Protein AF-0000000077052458 (afdb_homodimer)

Secondary structure (DSSP, 8-state):
-HHHHHHHHHHHHHHHHHHHHHHHGGGTT-EEEHHHHHHHHHHHHHHHHHTTSEEEHHHHHHHHHHHHHHHHHHHHHHHHHHH-----/-HHHHHHHHHHHHHHHHHHHHHHHGGGTT-EEEHHHHHHHHHHHHHHHHHTTSEEEHHHHHHHHHHHHHHHHHHHHHHHHHHH-----

Radius of gyration: 18.78 Å; Cα contacts (8 Å, |Δi|>4): 150; chains: 2; bounding box: 38×62×45 Å

pLDDT: mean 90.12, std 12.2, range [40.56, 98.44]

Sequence (176 aa):
MQQEESLKEQRRDYRNLTRVERTGQVLSDITLTTDQLVSISQKIINTCKENGDVIELSRVFQIIISKMKLILEYKQDEFIASHGTRYKMQQEESLKEQRRDYRNLTRVERTGQVLSDITLTTDQLVSISQKIINTCKENGDVIELSRVFQIIISKMKLILEYKQDEFIASHGTRYK

Organism: Blastocystis hominis (NCBI:txid12968)

Solvent-accessible surface area (backbone atoms only — not comparable to full-atom values): 9450 Å² total; per-residue (Å²): 110,73,64,60,53,52,51,53,52,50,50,50,50,51,51,47,48,52,53,38,48,62,54,33,51,74,35,56,85,43,69,42,39,51,68,55,48,53,55,51,45,49,53,50,48,51,53,15,54,73,52,78,38,40,35,37,47,24,56,52,51,44,53,54,46,52,52,51,48,52,53,52,50,50,51,49,50,52,49,26,69,73,66,67,54,67,85,125,110,75,64,60,54,53,51,54,51,51,52,49,48,50,52,47,47,51,53,37,48,62,54,32,53,75,36,55,85,44,71,43,40,51,68,55,48,52,54,51,46,52,53,50,49,51,53,16,52,75,53,78,38,40,35,38,48,24,56,51,50,43,54,54,45,52,52,50,48,50,53,52,51,50,51,49,49,51,50,24,69,72,67,69,55,66,86,124

Structure (mmCIF, N/CA/C/O backbone):
data_AF-0000000077052458-model_v1
#
loop_
_entity.id
_entity.type
_entity.pdbx_description
1 polymer 'Uncharacterized protein'
#
loop_
_atom_site.group_PDB
_atom_site.id
_atom_site.type_symbol
_atom_site.label_atom_id
_atom_site.label_alt_id
_atom_site.label_comp_id
_atom_site.label_asym_id
_atom_site.label_entity_id
_atom_site.label_seq_id
_atom_site.pdbx_PDB_ins_code
_atom_site.Cartn_x
_atom_site.Cartn_y
_atom_site.Cartn_z
_atom_site.occupancy
_atom_site.B_iso_or_equiv
_atom_site.auth_seq_id
_atom_site.auth_comp_id
_atom_site.auth_asym_id
_atom_site.auth_atom_id
_atom_site.pdbx_PDB_model_num
ATOM 1 N N . MET A 1 1 ? 7.176 30.438 10.922 1 63.19 1 MET A N 1
ATOM 2 C CA . MET A 1 1 ? 8.234 29.547 10.453 1 63.19 1 MET A CA 1
ATOM 3 C C . MET A 1 1 ? 7.84 28.094 10.617 1 63.19 1 MET A C 1
ATOM 5 O O . MET A 1 1 ? 7.863 27.312 9.656 1 63.19 1 MET A O 1
ATOM 9 N N . GLN A 1 2 ? 7.359 27.656 11.828 1 65.19 2 GLN A N 1
ATOM 10 C CA . GLN A 1 2 ? 6.926 26.281 12.102 1 65.19 2 GLN A CA 1
ATOM 11 C C . GLN A 1 2 ? 5.723 25.906 11.25 1 65.19 2 GLN A C 1
ATOM 13 O O . GLN A 1 2 ? 5.664 24.797 10.703 1 65.19 2 GLN A O 1
ATOM 18 N N . GLN A 1 3 ? 4.938 26.859 10.945 1 67.44 3 GLN A N 1
ATOM 19 C CA . GLN A 1 3 ? 3.727 26.578 10.18 1 67.44 3 GLN A CA 1
ATOM 20 C C . GLN A 1 3 ? 4.055 26.312 8.711 1 67.44 3 GLN A C 1
ATOM 22 O O . GLN A 1 3 ? 3.518 25.391 8.109 1 67.44 3 GLN A O 1
ATOM 27 N N . GLU A 1 4 ? 4.957 27.156 8.086 1 67.88 4 GLU A N 1
ATOM 28 C CA . GLU A 1 4 ? 5.379 26.969 6.699 1 67.88 4 GLU A CA 1
ATOM 29 C C . GLU A 1 4 ? 6.059 25.609 6.512 1 67.88 4 GLU A C 1
ATOM 31 O O . GLU A 1 4 ? 5.855 24.938 5.496 1 67.88 4 GLU A O 1
ATOM 36 N N . GLU A 1 5 ? 6.855 25.203 7.496 1 74.88 5 GLU A N 1
ATOM 37 C CA . GLU A 1 5 ? 7.535 23.906 7.426 1 74.88 5 GLU A CA 1
ATOM 38 C C . GLU A 1 5 ? 6.535 22.75 7.434 1 74.88 5 GLU A C 1
ATOM 40 O O . GLU A 1 5 ? 6.734 21.75 6.746 1 74.88 5 GLU A O 1
ATOM 45 N N . SER A 1 6 ? 5.484 22.922 8.133 1 77.75 6 SER A N 1
ATOM 46 C CA . SER A 1 6 ? 4.445 21.891 8.18 1 77.75 6 SER A CA 1
ATOM 47 C C . SER A 1 6 ? 3.756 21.75 6.828 1 77.75 6 SER A C 1
ATOM 49 O O . SER A 1 6 ? 3.5 20.625 6.379 1 77.75 6 SER A O 1
ATOM 51 N N . LEU A 1 7 ? 3.594 22.844 6.184 1 80.19 7 LEU A N 1
ATOM 52 C CA . LEU A 1 7 ? 2.934 22.812 4.883 1 80.19 7 LEU A CA 1
ATOM 53 C C . LEU A 1 7 ? 3.854 22.203 3.824 1 80.19 7 LEU A C 1
ATOM 55 O O . LEU A 1 7 ? 3.404 21.438 2.967 1 80.19 7 LEU A O 1
ATOM 59 N N . LYS A 1 8 ? 5.109 22.625 3.871 1 83.75 8 LYS A N 1
ATOM 60 C CA . LYS A 1 8 ? 6.09 22.078 2.943 1 83.75 8 LYS A CA 1
ATOM 61 C C . LYS A 1 8 ? 6.207 20.562 3.102 1 83.75 8 LYS A C 1
ATOM 63 O O . LYS A 1 8 ? 6.348 19.844 2.113 1 83.75 8 LYS A O 1
ATOM 68 N N . GLU A 1 9 ? 6.172 20.062 4.297 1 87.38 9 GLU A N 1
ATOM 69 C CA . GLU A 1 9 ? 6.234 18.625 4.57 1 87.38 9 GLU A CA 1
ATOM 70 C C . GLU A 1 9 ? 5.008 17.906 4.016 1 87.38 9 GLU A C 1
ATOM 72 O O . GLU A 1 9 ? 5.125 16.812 3.469 1 87.38 9 GLU A O 1
ATOM 77 N N . GLN A 1 10 ? 3.896 18.5 4.082 1 86.06 10 GLN A N 1
ATOM 78 C CA . GLN A 1 10 ? 2.672 17.906 3.574 1 86.06 10 GLN A CA 1
ATOM 79 C C . GLN A 1 10 ? 2.695 17.812 2.051 1 86.06 10 GLN A C 1
ATOM 81 O O . GLN A 1 10 ? 2.26 16.812 1.477 1 86.06 10 GLN A O 1
ATOM 86 N N . ARG A 1 11 ? 3.256 18.859 1.486 1 85.81 11 ARG A N 1
ATOM 87 C CA . ARG A 1 11 ? 3.363 18.859 0.031 1 85.81 11 ARG A CA 1
ATOM 88 C C . ARG A 1 11 ? 4.363 17.812 -0.449 1 85.81 11 ARG A C 1
ATOM 90 O O . ARG A 1 11 ? 4.145 17.172 -1.473 1 85.81 11 ARG A O 1
ATOM 97 N N . ARG A 1 12 ? 5.418 17.719 0.277 1 92.62 12 ARG A N 1
ATOM 98 C CA . ARG A 1 12 ? 6.398 16.688 -0.039 1 92.62 12 ARG A CA 1
ATOM 99 C C . ARG A 1 12 ? 5.785 15.297 0.072 1 92.62 12 ARG A C 1
ATOM 101 O O . ARG A 1 12 ? 5.992 14.453 -0.8 1 92.62 12 ARG A O 1
ATOM 108 N N . ASP A 1 13 ? 5.039 15.133 1.09 1 93.69 13 ASP A N 1
ATOM 109 C CA . ASP A 1 13 ? 4.402 13.836 1.302 1 93.69 13 ASP A CA 1
ATOM 110 C C . ASP A 1 13 ? 3.416 13.516 0.18 1 93.69 13 ASP A C 1
ATOM 112 O O . ASP A 1 13 ? 3.357 12.383 -0.3 1 93.69 13 ASP A O 1
ATOM 116 N N . TYR A 1 14 ? 2.709 14.492 -0.186 1 93.25 14 TYR A N 1
ATOM 117 C CA . TYR A 1 14 ? 1.748 14.305 -1.268 1 93.25 14 TYR A CA 1
ATOM 118 C C . TYR A 1 14 ? 2.455 13.922 -2.562 1 93.25 14 TYR A C 1
ATOM 120 O O . TYR A 1 14 ? 2.002 13.031 -3.287 1 93.25 14 TYR A O 1
ATOM 128 N N . ARG A 1 15 ? 3.57 14.578 -2.896 1 94.5 15 ARG A N 1
ATOM 129 C CA . ARG A 1 15 ? 4.348 14.273 -4.094 1 94.5 15 ARG A CA 1
ATOM 130 C C . ARG A 1 15 ? 4.91 12.852 -4.023 1 94.5 15 ARG A C 1
ATOM 132 O O . ARG A 1 15 ? 4.93 12.141 -5.031 1 94.5 15 ARG A O 1
ATOM 139 N N . ASN A 1 16 ? 5.414 12.539 -2.912 1 96.5 16 ASN A N 1
ATOM 140 C CA . ASN A 1 16 ? 5.957 11.195 -2.736 1 96.5 16 ASN A CA 1
ATOM 141 C C . ASN A 1 16 ? 4.883 10.133 -2.916 1 96.5 16 ASN A C 1
ATOM 143 O O . ASN A 1 16 ? 5.137 9.078 -3.506 1 96.5 16 ASN A O 1
ATOM 147 N N . LEU A 1 17 ? 3.703 10.383 -2.379 1 97.44 17 LEU A N 1
ATOM 148 C CA . LEU A 1 17 ? 2.594 9.453 -2.584 1 97.44 17 LEU A CA 1
ATOM 149 C C . LEU A 1 17 ? 2.305 9.273 -4.07 1 97.44 17 LEU A C 1
ATOM 151 O O . LEU A 1 17 ? 2.135 8.148 -4.543 1 97.44 17 LEU A O 1
ATOM 155 N N . THR A 1 18 ? 2.35 10.344 -4.852 1 96.06 18 THR A N 1
ATOM 156 C CA . THR A 1 18 ? 2.074 10.297 -6.281 1 96.06 18 THR A CA 1
ATOM 157 C C . THR A 1 18 ? 3.156 9.516 -7.02 1 96.06 18 THR A C 1
ATOM 159 O O . THR A 1 18 ? 2.861 8.766 -7.953 1 96.06 18 THR A O 1
ATOM 162 N N . ARG A 1 19 ? 4.383 9.727 -6.629 1 96.69 19 ARG A N 1
ATOM 163 C CA . ARG A 1 19 ? 5.508 8.992 -7.211 1 96.69 19 ARG A CA 1
ATOM 164 C C . ARG A 1 19 ? 5.344 7.492 -7.02 1 96.69 19 ARG A C 1
ATOM 166 O O . ARG A 1 19 ? 5.523 6.719 -7.965 1 96.69 19 ARG A O 1
ATOM 173 N N . VAL A 1 20 ? 4.973 7.07 -5.867 1 96.88 20 VAL A N 1
ATOM 174 C CA . VAL A 1 20 ? 4.828 5.652 -5.562 1 96.88 20 VAL A CA 1
ATOM 175 C C . VAL A 1 20 ? 3.604 5.09 -6.285 1 96.88 20 VAL A C 1
ATOM 177 O O . VAL A 1 20 ? 3.621 3.953 -6.758 1 96.88 20 VAL A O 1
ATOM 180 N N . GLU A 1 21 ? 2.547 5.852 -6.355 1 97 21 GLU A N 1
ATOM 181 C CA . GLU A 1 21 ? 1.358 5.438 -7.094 1 97 21 GLU A CA 1
ATOM 182 C C . GLU A 1 21 ? 1.695 5.133 -8.555 1 97 21 GLU A C 1
ATOM 184 O O . GLU A 1 21 ? 1.288 4.098 -9.086 1 97 21 GLU A O 1
ATOM 189 N N . ARG A 1 22 ? 2.443 6.07 -9.195 1 96.62 22 ARG A N 1
ATOM 190 C CA . ARG A 1 22 ? 2.824 5.898 -10.594 1 96.62 22 ARG A CA 1
ATOM 191 C C . ARG A 1 22 ? 3.727 4.684 -10.773 1 96.62 22 ARG A C 1
ATOM 193 O O . ARG A 1 22 ? 3.545 3.898 -11.703 1 96.62 22 ARG A O 1
ATOM 200 N N . THR A 1 23 ? 4.664 4.52 -9.867 1 97.12 23 THR A N 1
ATOM 201 C CA . THR A 1 23 ? 5.562 3.373 -9.945 1 97.12 23 THR A CA 1
ATOM 202 C C . THR A 1 23 ? 4.805 2.07 -9.711 1 97.12 23 THR A C 1
ATOM 204 O O . THR A 1 23 ? 5.121 1.042 -10.312 1 97.12 23 THR A O 1
ATOM 207 N N . GLY A 1 24 ? 3.797 2.086 -8.812 1 97.19 24 GLY A N 1
ATOM 208 C CA . GLY A 1 24 ? 3.027 0.899 -8.469 1 97.19 24 GLY A CA 1
ATOM 209 C C . GLY A 1 24 ? 2.229 0.351 -9.641 1 97.19 24 GLY A C 1
ATOM 210 O O . GLY A 1 24 ? 1.777 -0.796 -9.602 1 97.19 24 GLY A O 1
ATOM 211 N N . GLN A 1 25 ? 2.094 1.179 -10.781 1 97 25 GLN A N 1
ATOM 212 C CA . GLN A 1 25 ? 1.324 0.753 -11.945 1 97 25 GLN A CA 1
ATOM 213 C C . GLN A 1 25 ? 1.981 -0.44 -12.633 1 97 25 GLN A C 1
ATOM 215 O O . GLN A 1 25 ? 1.305 -1.236 -13.289 1 97 25 GLN A O 1
ATOM 220 N N . VAL A 1 26 ? 3.244 -0.642 -12.406 1 96.5 26 VAL A N 1
ATOM 221 C CA . VAL A 1 26 ? 3.979 -1.74 -13.023 1 96.5 26 VAL A CA 1
ATOM 222 C C . VAL A 1 26 ? 3.525 -3.068 -12.43 1 96.5 26 VAL A C 1
ATOM 224 O O . VAL A 1 26 ? 3.834 -4.137 -12.961 1 96.5 26 VAL A O 1
ATOM 227 N N . LEU A 1 27 ? 2.744 -3.033 -11.336 1 97.06 27 LEU A N 1
ATOM 228 C CA . LEU A 1 27 ? 2.297 -4.242 -10.648 1 97.06 27 LEU A CA 1
ATOM 229 C C . LEU A 1 27 ? 0.884 -4.621 -11.078 1 97.06 27 LEU A C 1
ATOM 231 O O . LEU A 1 27 ? 0.184 -5.34 -10.367 1 97.06 27 LEU A O 1
ATOM 235 N N . SER A 1 28 ? 0.439 -4.121 -12.211 1 94.88 28 SER A N 1
ATOM 236 C CA . SER A 1 28 ? -0.929 -4.324 -12.68 1 94.88 28 SER A CA 1
ATOM 237 C C . SER A 1 28 ? -1.167 -5.777 -13.078 1 94.88 28 SER A C 1
ATOM 239 O O . SER A 1 28 ? -2.312 -6.227 -13.141 1 94.88 28 SER A O 1
ATOM 241 N N . ASP A 1 29 ? -0.176 -6.637 -13.266 1 92.69 29 ASP A N 1
ATOM 242 C CA . AS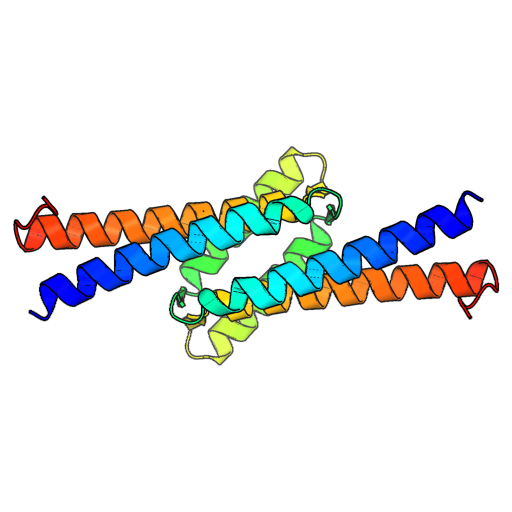P A 1 29 ? -0.332 -8.023 -13.688 1 92.69 29 ASP A CA 1
ATOM 243 C C . ASP A 1 29 ? -0.332 -8.969 -12.484 1 92.69 29 ASP A C 1
ATOM 245 O O . ASP A 1 29 ? -0.584 -10.164 -12.625 1 92.69 29 ASP A O 1
ATOM 249 N N . ILE A 1 30 ? 0.029 -8.484 -11.344 1 95.81 30 ILE A N 1
ATOM 250 C CA . ILE A 1 30 ? 0.052 -9.297 -10.133 1 95.81 30 ILE A CA 1
ATOM 251 C C . ILE A 1 30 ? -1.287 -9.188 -9.414 1 95.81 30 ILE A C 1
ATOM 253 O O . ILE A 1 30 ? -1.757 -8.078 -9.133 1 95.81 30 ILE A O 1
ATOM 257 N N . THR A 1 31 ? -1.877 -10.344 -9.086 1 96.56 31 THR A N 1
ATOM 258 C CA . THR A 1 31 ? -3.201 -10.32 -8.477 1 96.56 31 THR A CA 1
ATOM 259 C C . THR A 1 31 ? -3.174 -10.961 -7.094 1 96.56 31 THR A C 1
ATOM 261 O O . THR A 1 31 ? -2.264 -11.734 -6.781 1 96.56 31 THR A O 1
ATOM 264 N N . LEU A 1 32 ? -4.129 -10.57 -6.316 1 96.88 32 LEU A N 1
ATOM 265 C CA . LEU A 1 32 ? -4.359 -11.094 -4.977 1 96.88 32 LEU A CA 1
ATOM 266 C C . LEU A 1 32 ? -5.797 -11.578 -4.82 1 96.88 32 LEU A C 1
ATOM 268 O O . LEU A 1 32 ? -6.719 -10.992 -5.398 1 96.88 32 LEU A O 1
ATOM 272 N N . THR A 1 33 ? -5.934 -12.625 -4.035 1 97.31 33 THR A N 1
ATOM 273 C CA . THR A 1 33 ? -7.262 -13.125 -3.686 1 97.31 33 THR A CA 1
ATOM 274 C C . THR A 1 33 ? -7.723 -12.531 -2.355 1 97.31 33 THR A C 1
ATOM 276 O O . THR A 1 33 ? -6.922 -11.977 -1.602 1 97.31 33 THR A O 1
ATOM 279 N N . THR A 1 34 ? -9 -12.711 -2.053 1 97.44 34 THR A N 1
ATOM 280 C CA . THR A 1 34 ? -9.578 -12.227 -0.806 1 97.44 34 THR A CA 1
ATOM 281 C C . THR A 1 34 ? -8.867 -12.844 0.396 1 97.44 34 THR A C 1
ATOM 283 O O . THR A 1 34 ? -8.586 -12.156 1.378 1 97.44 34 THR A O 1
ATOM 286 N N . ASP A 1 35 ? -8.578 -14.109 0.309 1 96.12 35 ASP A N 1
ATOM 287 C CA . ASP A 1 35 ? -7.926 -14.789 1.418 1 96.12 35 ASP A CA 1
ATOM 288 C C . ASP A 1 35 ? -6.531 -14.219 1.667 1 96.12 35 ASP A C 1
ATOM 290 O O . ASP A 1 35 ? -6.117 -14.055 2.816 1 96.12 35 ASP A O 1
ATOM 294 N N . GLN A 1 36 ? -5.84 -13.984 0.582 1 96.44 36 GLN A N 1
ATOM 295 C CA . GLN A 1 36 ? -4.508 -13.406 0.708 1 96.44 36 GLN A CA 1
ATOM 296 C C . GLN A 1 36 ? -4.574 -12.008 1.324 1 96.44 36 GLN A C 1
ATOM 298 O O . GLN A 1 36 ? -3.764 -11.664 2.186 1 96.44 36 GLN A O 1
ATOM 303 N N . LEU A 1 37 ? -5.547 -11.25 0.927 1 97.94 37 LEU A N 1
ATOM 304 C CA . LEU A 1 37 ? -5.738 -9.906 1.449 1 97.94 37 LEU A CA 1
ATOM 305 C C . LEU A 1 37 ? -6.047 -9.938 2.943 1 97.94 37 LEU A C 1
ATOM 307 O O . LEU A 1 37 ? -5.527 -9.117 3.705 1 97.94 37 LEU A O 1
ATOM 311 N N . VAL A 1 38 ? -6.875 -10.828 3.365 1 97.75 38 VAL A N 1
ATOM 312 C CA . VAL A 1 38 ? -7.23 -10.953 4.773 1 97.75 38 VAL A CA 1
ATOM 313 C C . VAL A 1 38 ? -5.984 -11.289 5.594 1 97.75 38 VAL A C 1
ATOM 315 O O . VAL A 1 38 ? -5.742 -10.688 6.641 1 97.75 38 VAL A O 1
ATOM 318 N N . SER A 1 39 ? -5.223 -12.188 5.098 1 97.38 39 SER A N 1
ATOM 319 C CA . SER A 1 39 ? -3.996 -12.586 5.785 1 97.38 39 SER A CA 1
ATOM 320 C C . SER A 1 39 ? -3.014 -11.422 5.883 1 97.38 39 SER A C 1
ATOM 322 O O . SER A 1 39 ? -2.436 -11.18 6.945 1 97.38 39 SER A O 1
ATOM 324 N N . ILE A 1 40 ? -2.811 -10.727 4.809 1 98.12 40 ILE A N 1
ATOM 325 C CA . ILE A 1 40 ? -1.887 -9.594 4.773 1 98.12 40 ILE A CA 1
ATOM 326 C C . ILE A 1 40 ? -2.377 -8.5 5.715 1 98.12 40 ILE A C 1
ATOM 328 O O . ILE A 1 40 ? -1.598 -7.938 6.488 1 98.12 40 ILE A O 1
ATOM 332 N N . SER A 1 41 ? -3.672 -8.203 5.629 1 98.12 41 SER A N 1
ATOM 333 C CA . SER A 1 41 ? -4.254 -7.168 6.473 1 98.12 41 SER A CA 1
ATOM 334 C C . SER A 1 41 ? -4.066 -7.484 7.949 1 98.12 41 SER A C 1
ATOM 336 O O . SER A 1 41 ? -3.752 -6.602 8.75 1 98.12 41 SER A O 1
ATOM 338 N N . GLN A 1 42 ? -4.246 -8.734 8.297 1 97.81 42 GLN A N 1
ATOM 339 C CA . GLN A 1 42 ? -4.074 -9.148 9.688 1 97.81 42 GLN A CA 1
ATOM 340 C C . GLN A 1 42 ? -2.633 -8.961 10.141 1 97.81 42 GLN A C 1
ATOM 342 O O . GLN A 1 42 ? -2.387 -8.508 11.266 1 97.81 42 GLN A O 1
ATOM 347 N N . LYS A 1 43 ? -1.714 -9.305 9.328 1 98 43 LYS A N 1
ATOM 348 C CA . LYS A 1 43 ? -0.305 -9.133 9.664 1 98 43 LYS A CA 1
ATOM 349 C C . LYS A 1 43 ? 0.034 -7.66 9.875 1 98 43 LYS A C 1
ATOM 351 O O . LYS A 1 43 ? 0.76 -7.312 10.805 1 98 43 LYS A O 1
ATOM 356 N N . ILE A 1 44 ? -0.5 -6.828 9.008 1 98.44 44 ILE A N 1
ATOM 357 C CA . ILE A 1 44 ? -0.235 -5.395 9.086 1 98.44 44 ILE A CA 1
ATOM 358 C C . ILE A 1 44 ? -0.829 -4.84 10.383 1 98.44 44 ILE 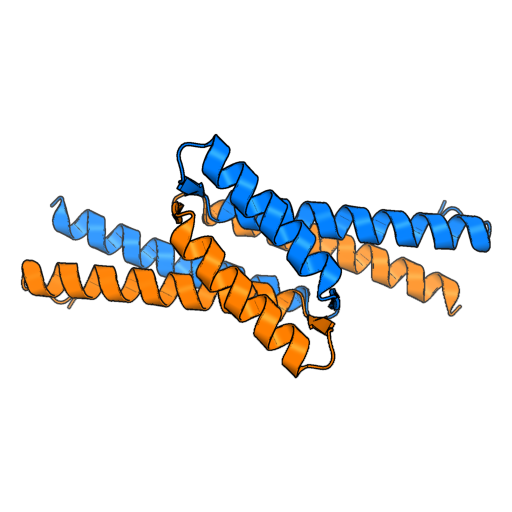A C 1
ATOM 360 O O . ILE A 1 44 ? -0.159 -4.105 11.117 1 98.44 44 ILE A O 1
ATOM 364 N N . ILE A 1 45 ? -2.088 -5.199 10.672 1 98.12 45 ILE A N 1
ATOM 365 C CA . ILE A 1 45 ? -2.789 -4.695 11.844 1 98.12 45 ILE A CA 1
ATOM 366 C C . ILE A 1 45 ? -2.082 -5.18 13.109 1 98.12 45 ILE A C 1
ATOM 368 O O . ILE A 1 45 ? -1.879 -4.41 14.047 1 98.12 45 ILE A O 1
ATOM 372 N N . ASN A 1 46 ? -1.639 -6.43 13.117 1 98.06 46 ASN A N 1
ATOM 373 C CA . ASN A 1 46 ? -0.904 -6.953 14.266 1 98.06 46 ASN A CA 1
ATOM 374 C C . ASN A 1 46 ? 0.415 -6.215 14.477 1 98.06 46 ASN A C 1
ATOM 376 O O . ASN A 1 46 ? 0.777 -5.891 15.609 1 98.06 46 ASN A O 1
ATOM 380 N N . THR A 1 47 ? 1.133 -5.98 13.398 1 98 47 THR A N 1
ATOM 381 C CA . THR A 1 47 ? 2.393 -5.25 13.477 1 98 47 THR A CA 1
ATOM 382 C C . THR A 1 47 ? 2.172 -3.84 14.016 1 98 47 THR A C 1
ATOM 384 O O . THR A 1 47 ? 2.969 -3.338 14.805 1 98 47 THR A O 1
ATOM 387 N N . CYS A 1 48 ? 1.096 -3.229 13.562 1 98.06 48 CYS A N 1
ATOM 388 C CA . CYS A 1 48 ? 0.734 -1.891 14.016 1 98.06 48 CYS A CA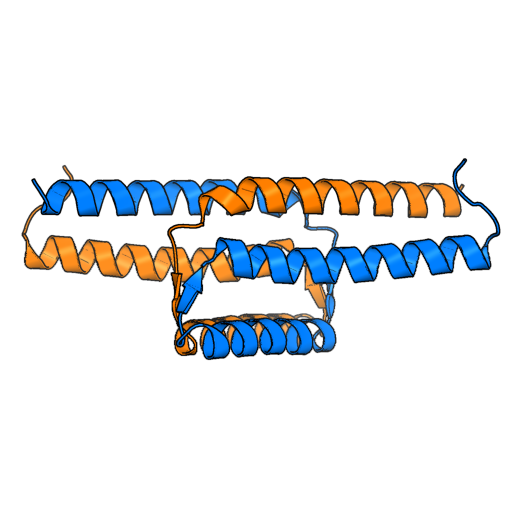 1
ATOM 389 C C . CYS A 1 48 ? 0.454 -1.878 15.508 1 98.06 48 CYS A C 1
ATOM 391 O O . CYS A 1 48 ? 0.962 -1.02 16.234 1 98.06 48 CYS A O 1
ATOM 393 N N . LYS A 1 49 ? -0.306 -2.84 16 1 97.69 49 LYS A N 1
ATOM 394 C CA . LYS A 1 49 ? -0.656 -2.938 17.422 1 97.69 49 LYS A CA 1
ATOM 395 C C . LYS A 1 49 ? 0.581 -3.188 18.266 1 97.69 49 LYS A C 1
ATOM 397 O O . LYS A 1 49 ? 0.716 -2.617 19.359 1 97.69 49 LYS A O 1
ATOM 402 N N . GLU A 1 50 ? 1.49 -3.906 17.766 1 97 50 GLU A N 1
ATOM 403 C CA . GLU A 1 50 ? 2.717 -4.223 18.484 1 97 50 GLU A CA 1
ATOM 404 C C . GLU A 1 50 ? 3.619 -2.996 18.609 1 97 50 GLU A C 1
ATOM 406 O O . GLU A 1 50 ? 4.469 -2.928 19.5 1 97 50 GLU A O 1
ATOM 411 N N . ASN A 1 51 ? 3.414 -2.029 17.656 1 95.62 51 ASN A N 1
ATOM 412 C CA . ASN A 1 51 ? 4.246 -0.833 17.625 1 95.62 51 ASN A CA 1
ATOM 413 C C . ASN A 1 51 ? 3.512 0.372 18.203 1 95.62 51 ASN A C 1
ATOM 415 O O . ASN A 1 51 ? 3.691 1.499 17.75 1 95.62 51 ASN A O 1
ATOM 419 N N . GLY A 1 52 ? 2.498 0.158 19.188 1 96.06 52 GLY A N 1
ATOM 420 C CA . GLY A 1 52 ? 1.81 1.26 19.828 1 96.06 52 GLY A CA 1
ATOM 421 C C . GLY A 1 52 ? 0.736 1.892 18.969 1 96.06 52 GLY A C 1
ATOM 422 O O . GLY A 1 52 ? 0.492 3.096 19.047 1 96.06 52 GLY A O 1
ATOM 423 N N . ASP A 1 53 ? 0.191 1.183 17.938 1 96.38 53 ASP A N 1
ATOM 424 C CA . ASP A 1 53 ? -0.97 1.55 17.125 1 96.38 53 ASP A CA 1
ATOM 425 C C . ASP A 1 53 ? -0.595 2.568 16.062 1 96.38 53 ASP A C 1
ATOM 427 O O . ASP A 1 53 ? -1.414 3.408 15.68 1 96.38 53 ASP A O 1
ATOM 431 N N . VAL A 1 54 ? 0.668 2.607 15.742 1 97.38 54 VAL A N 1
ATOM 432 C CA . VAL A 1 54 ? 1.137 3.445 14.648 1 97.38 54 VAL A CA 1
ATOM 433 C C . VAL A 1 54 ? 2.139 2.668 13.797 1 97.38 54 VAL A C 1
ATOM 435 O O . VAL A 1 54 ? 2.963 1.919 14.32 1 97.38 54 VAL A O 1
ATOM 438 N N . ILE A 1 55 ? 2.043 2.816 12.508 1 98.06 55 ILE A N 1
ATOM 439 C CA . ILE A 1 55 ? 2.967 2.148 11.594 1 98.06 55 ILE A CA 1
ATOM 440 C C . ILE A 1 55 ? 3.273 3.059 10.406 1 98.06 55 ILE A C 1
ATOM 442 O O . ILE A 1 55 ? 2.41 3.818 9.961 1 98.06 55 ILE A O 1
ATOM 446 N N . GLU A 1 56 ? 4.496 3.002 9.945 1 97.69 56 GLU A N 1
ATOM 447 C CA . GLU A 1 56 ? 4.879 3.764 8.758 1 97.69 56 GLU A CA 1
ATOM 448 C C . GLU A 1 56 ? 4.285 3.152 7.492 1 97.69 56 GLU A C 1
ATOM 450 O O . GLU A 1 56 ? 4.234 1.93 7.352 1 97.69 56 GLU A O 1
ATOM 455 N N . LEU A 1 57 ? 3.904 3.975 6.539 1 98.31 57 LEU A N 1
ATOM 456 C CA . LEU A 1 57 ? 3.344 3.506 5.277 1 98.31 57 LEU A CA 1
ATOM 457 C C . LEU A 1 57 ? 4.363 2.672 4.508 1 98.31 57 LEU A C 1
ATOM 459 O O . LEU A 1 57 ? 3.996 1.702 3.838 1 98.31 57 LEU A O 1
ATOM 463 N N . SER A 1 58 ? 5.668 3.053 4.562 1 98 58 SER A N 1
ATOM 464 C CA . SER A 1 58 ? 6.707 2.275 3.895 1 98 58 SER A CA 1
ATOM 465 C C . SER A 1 58 ? 6.738 0.839 4.406 1 98 58 SER A C 1
ATOM 467 O O . SER A 1 58 ? 6.973 -0.095 3.637 1 98 58 SER A O 1
ATOM 469 N N . ARG A 1 59 ? 6.512 0.625 5.688 1 98 59 ARG A N 1
ATOM 470 C CA . ARG A 1 59 ? 6.492 -0.709 6.277 1 98 59 ARG A CA 1
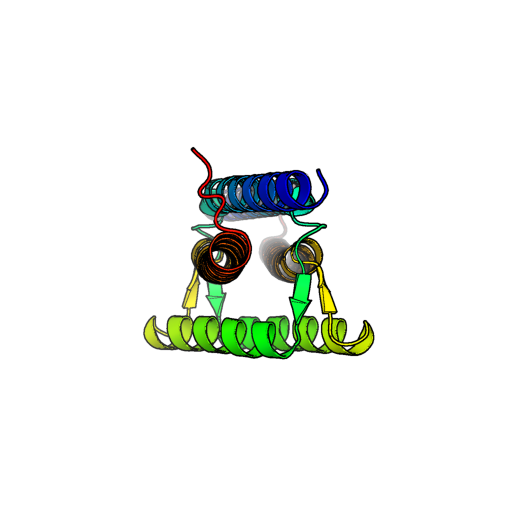ATOM 471 C C . ARG A 1 59 ? 5.281 -1.5 5.805 1 98 59 ARG A C 1
ATOM 473 O O . ARG A 1 59 ? 5.363 -2.711 5.594 1 98 59 ARG A O 1
ATOM 480 N N . VAL A 1 60 ? 4.137 -0.84 5.695 1 98.44 60 VAL A N 1
ATOM 481 C CA . VAL A 1 60 ? 2.941 -1.471 5.145 1 98.44 60 VAL A CA 1
ATOM 482 C C . VAL A 1 60 ? 3.242 -2.021 3.752 1 98.44 60 VAL A C 1
ATOM 484 O O . VAL A 1 60 ? 2.971 -3.191 3.469 1 98.44 60 VAL A O 1
ATOM 487 N N . PHE A 1 61 ? 3.844 -1.224 2.84 1 98.31 61 PHE A N 1
ATOM 488 C CA . PHE A 1 61 ? 4.199 -1.65 1.491 1 98.31 61 PHE A CA 1
ATOM 489 C C . PHE A 1 61 ? 5.191 -2.807 1.532 1 98.31 61 PHE A C 1
ATOM 491 O O . PHE A 1 61 ? 5.082 -3.754 0.752 1 98.31 61 PHE A O 1
ATOM 498 N N . GLN A 1 62 ? 6.102 -2.738 2.518 1 98.25 62 GLN A N 1
ATOM 499 C CA . GLN A 1 62 ? 7.09 -3.799 2.66 1 98.25 62 GLN A CA 1
ATOM 500 C C . GLN A 1 62 ? 6.43 -5.129 3.016 1 98.25 62 GLN A C 1
ATOM 502 O O . GLN A 1 62 ? 6.797 -6.176 2.48 1 98.25 62 GLN A O 1
ATOM 507 N N . ILE A 1 63 ? 5.508 -5.094 3.891 1 98.38 63 ILE A N 1
ATOM 508 C CA . ILE A 1 63 ? 4.828 -6.316 4.312 1 98.38 63 ILE A CA 1
ATOM 509 C C . ILE A 1 63 ? 4.062 -6.91 3.133 1 98.38 63 ILE A C 1
ATOM 511 O O . ILE A 1 63 ? 4.121 -8.117 2.891 1 98.38 63 ILE A O 1
ATOM 515 N N . ILE A 1 64 ? 3.33 -6.062 2.395 1 98.38 64 ILE A N 1
ATOM 516 C CA . ILE A 1 64 ? 2.555 -6.527 1.249 1 98.38 64 ILE A CA 1
ATOM 517 C C . ILE A 1 64 ? 3.488 -7.145 0.211 1 98.38 64 ILE A C 1
ATOM 519 O O . ILE A 1 64 ? 3.256 -8.266 -0.254 1 98.38 64 ILE A O 1
ATOM 523 N N . ILE A 1 65 ? 4.602 -6.438 -0.101 1 98.19 65 ILE A N 1
ATOM 524 C CA . ILE A 1 65 ? 5.523 -6.855 -1.151 1 98.19 65 ILE A CA 1
ATOM 525 C C . ILE A 1 65 ? 6.234 -8.141 -0.732 1 98.19 65 ILE A C 1
ATOM 527 O O . ILE A 1 65 ? 6.41 -9.055 -1.542 1 98.19 65 ILE A O 1
ATOM 531 N N . SER A 1 66 ? 6.605 -8.266 0.55 1 97.62 66 SER A N 1
ATOM 532 C CA . SER A 1 66 ? 7.27 -9.469 1.034 1 97.62 66 SER A CA 1
ATOM 533 C C . SER A 1 66 ? 6.371 -10.695 0.893 1 97.62 66 SER A C 1
ATOM 535 O O . SER A 1 66 ? 6.836 -11.773 0.526 1 97.62 66 SER A O 1
ATOM 537 N N . LYS A 1 67 ? 5.117 -10.516 1.207 1 97.38 67 LYS A N 1
ATOM 538 C CA . LYS A 1 67 ? 4.176 -11.625 1.06 1 97.38 67 LYS A CA 1
ATOM 539 C C . LYS A 1 67 ? 4.035 -12.039 -0.403 1 97.38 67 LYS A C 1
ATOM 541 O O . LYS A 1 67 ? 3.973 -13.227 -0.714 1 97.38 67 LYS A O 1
ATOM 546 N N . MET A 1 68 ? 3.996 -11.047 -1.292 1 96.81 68 MET A N 1
ATOM 547 C CA . MET A 1 68 ? 3.836 -11.336 -2.713 1 96.81 68 MET A CA 1
ATOM 548 C C . MET A 1 68 ? 5.078 -12.023 -3.275 1 96.81 68 MET A C 1
ATOM 550 O O . MET A 1 68 ? 4.977 -12.922 -4.109 1 96.81 68 MET A O 1
ATOM 554 N N . LYS A 1 69 ? 6.211 -11.562 -2.83 1 96.19 69 LYS A N 1
ATOM 555 C CA . LYS A 1 69 ? 7.449 -12.211 -3.246 1 96.19 69 LYS A CA 1
ATOM 556 C C . LYS A 1 69 ? 7.477 -13.672 -2.816 1 96.19 69 LYS A C 1
ATOM 558 O O . LYS A 1 69 ? 7.906 -14.547 -3.58 1 96.19 69 LYS A O 1
ATOM 563 N N . LEU A 1 70 ? 7.035 -13.922 -1.583 1 95 70 LEU A N 1
ATOM 564 C CA . LEU A 1 70 ? 6.984 -15.289 -1.088 1 95 70 LEU A CA 1
ATOM 565 C C . LEU A 1 70 ? 6.059 -16.141 -1.947 1 95 70 LEU A C 1
ATOM 567 O O . LEU A 1 70 ? 6.391 -17.281 -2.281 1 95 70 LEU A O 1
ATOM 571 N N . ILE A 1 71 ? 4.918 -15.594 -2.301 1 90.75 71 ILE A N 1
ATOM 572 C CA . ILE A 1 71 ? 3.959 -16.312 -3.131 1 90.75 71 ILE A CA 1
ATOM 573 C C . ILE A 1 71 ? 4.574 -16.594 -4.5 1 90.75 71 ILE A C 1
ATOM 575 O O . ILE A 1 71 ? 4.461 -17.719 -5.012 1 90.75 71 ILE A O 1
ATOM 579 N N . LEU A 1 72 ? 5.27 -15.648 -5.129 1 91.56 72 LEU A N 1
ATOM 580 C CA . LEU A 1 72 ? 5.902 -15.828 -6.434 1 91.56 72 LEU A CA 1
ATOM 581 C C . LEU A 1 72 ? 7.02 -16.859 -6.363 1 91.56 72 LEU A C 1
ATOM 583 O O . LEU A 1 72 ? 7.191 -17.656 -7.289 1 91.56 72 LEU A O 1
ATOM 587 N N . GLU A 1 73 ? 7.777 -16.828 -5.324 1 89.88 73 GLU A N 1
ATOM 588 C CA . GLU A 1 73 ? 8.852 -17.797 -5.141 1 89.88 73 GLU A CA 1
ATOM 589 C C . GLU A 1 73 ? 8.305 -19.219 -5.035 1 89.88 73 GLU A C 1
ATOM 591 O O . GLU A 1 73 ? 8.859 -20.141 -5.629 1 89.88 73 GLU A O 1
ATOM 596 N N . TYR A 1 74 ? 7.254 -19.344 -4.262 1 89 74 TYR A N 1
ATOM 597 C CA . TYR A 1 74 ? 6.629 -20.656 -4.152 1 89 74 TYR A CA 1
ATOM 598 C C . TYR A 1 74 ? 6.152 -21.141 -5.512 1 89 74 TYR A C 1
ATOM 600 O O . TYR A 1 74 ? 6.34 -22.312 -5.855 1 89 74 TYR A O 1
ATOM 608 N N . LYS A 1 75 ? 5.535 -20.312 -6.277 1 85.69 75 LYS A N 1
ATOM 609 C CA . LYS A 1 75 ? 5.062 -20.672 -7.613 1 85.69 75 LYS A CA 1
ATOM 610 C C . LYS A 1 75 ? 6.223 -21.078 -8.523 1 85.69 75 LYS A C 1
ATOM 612 O O . LYS A 1 75 ? 6.098 -22.016 -9.312 1 85.69 75 LYS A O 1
ATOM 617 N N . GLN A 1 76 ? 7.273 -20.344 -8.461 1 83.25 76 GLN A N 1
ATOM 618 C CA . GLN A 1 76 ? 8.453 -20.672 -9.258 1 83.25 76 GLN A CA 1
ATOM 619 C C . GLN A 1 76 ? 9.016 -22.031 -8.875 1 83.25 76 GLN A C 1
ATOM 621 O O . GLN A 1 76 ? 9.367 -22.844 -9.742 1 83.25 76 GLN A O 1
ATOM 626 N N . ASP A 1 77 ? 9.07 -22.281 -7.629 1 83.19 77 ASP A N 1
ATOM 627 C CA . ASP A 1 77 ? 9.586 -23.562 -7.145 1 83.19 77 ASP A CA 1
ATOM 628 C C . ASP A 1 77 ? 8.703 -24.719 -7.609 1 83.19 77 ASP A C 1
ATOM 630 O O . ASP A 1 77 ? 9.211 -25.766 -8.016 1 83.19 77 ASP A O 1
ATOM 634 N N . GLU A 1 78 ? 7.422 -24.516 -7.477 1 81.25 78 GLU A N 1
ATOM 635 C CA . GLU A 1 78 ? 6.488 -25.531 -7.949 1 81.25 78 GLU A CA 1
ATOM 636 C C . GLU A 1 78 ? 6.652 -25.781 -9.445 1 81.25 78 GLU A C 1
ATOM 638 O O . GLU A 1 78 ? 6.566 -26.922 -9.906 1 81.25 78 GLU A O 1
ATOM 643 N N . PHE A 1 79 ? 6.828 -24.719 -10.156 1 80.69 79 PHE A N 1
ATOM 644 C CA . PHE A 1 79 ? 7.02 -24.828 -11.602 1 80.69 79 PHE A CA 1
ATOM 645 C C . PHE A 1 79 ? 8.289 -25.625 -11.914 1 80.69 79 PHE A C 1
ATOM 647 O O . PHE A 1 79 ? 8.266 -26.516 -12.766 1 80.69 79 PHE A O 1
ATOM 654 N N . ILE A 1 80 ? 9.336 -25.281 -11.227 1 81.56 80 ILE A N 1
ATOM 655 C CA . ILE A 1 80 ? 10.617 -25.938 -11.445 1 81.56 80 ILE A CA 1
ATOM 656 C C . ILE A 1 80 ? 10.516 -27.406 -11.047 1 81.56 80 ILE A C 1
ATOM 658 O O . ILE A 1 80 ? 11.023 -28.281 -11.75 1 81.56 80 ILE A O 1
ATOM 662 N N . ALA A 1 81 ? 9.867 -27.719 -9.945 1 81.5 81 ALA A N 1
ATOM 663 C CA . ALA A 1 81 ? 9.711 -29.078 -9.469 1 81.5 81 ALA A CA 1
ATOM 664 C C . ALA A 1 81 ? 8.906 -29.922 -10.453 1 81.5 81 ALA A C 1
ATOM 666 O O . ALA A 1 81 ? 9.188 -31.109 -10.648 1 81.5 81 ALA A O 1
ATOM 667 N N . SER A 1 82 ? 8.023 -29.25 -11.031 1 80.5 82 SER A N 1
ATOM 668 C CA . SER A 1 82 ? 7.109 -29.969 -11.914 1 80.5 82 SER A CA 1
ATOM 669 C C . SER A 1 82 ? 7.727 -30.172 -13.297 1 80.5 82 SER A C 1
ATOM 671 O O . SER A 1 82 ? 7.375 -31.125 -14 1 80.5 82 SER A O 1
ATOM 673 N N . HIS A 1 83 ? 8.609 -29.281 -13.602 1 79.38 83 HIS A N 1
ATOM 674 C CA . HIS A 1 83 ? 9.094 -29.344 -14.977 1 79.38 83 HIS A CA 1
ATOM 675 C C . HIS A 1 83 ? 10.586 -29.641 -15.031 1 79.38 83 HIS A C 1
ATOM 677 O O . HIS A 1 83 ? 11.125 -29.922 -16.094 1 79.38 83 HIS A O 1
ATOM 683 N N . GLY A 1 84 ? 11.383 -29.75 -13.867 1 68.31 84 GLY A N 1
ATOM 684 C CA . GLY A 1 84 ? 12.789 -30.125 -13.805 1 68.31 84 GLY A CA 1
ATOM 685 C C . GLY A 1 84 ? 13.719 -29 -14.227 1 68.31 84 GLY A C 1
ATOM 686 O O . GLY A 1 84 ? 14.922 -29.219 -14.398 1 68.31 84 GLY A O 1
ATOM 687 N N . THR A 1 85 ? 13.312 -27.953 -14.82 1 62.75 85 THR A N 1
ATOM 688 C CA . THR A 1 85 ? 14.172 -26.922 -15.367 1 62.75 85 THR A CA 1
ATOM 689 C C . THR A 1 85 ? 14.547 -25.891 -14.297 1 62.75 85 THR A C 1
ATOM 691 O O . THR A 1 85 ? 13.68 -25.375 -13.602 1 62.75 85 THR A O 1
ATOM 694 N N . ARG A 1 86 ? 15.703 -26.188 -13.562 1 56 86 ARG A N 1
ATOM 695 C CA . ARG A 1 86 ? 16.25 -25.094 -12.766 1 56 86 ARG A CA 1
ATOM 696 C C . ARG A 1 86 ? 16.859 -24.016 -13.664 1 56 86 ARG A C 1
ATOM 698 O O . ARG A 1 86 ? 17.516 -24.344 -14.664 1 56 86 ARG A O 1
ATOM 705 N N . TYR A 1 87 ? 16.422 -22.969 -13.805 1 46.97 87 TYR A N 1
ATOM 706 C CA . TYR A 1 87 ? 17.141 -22 -14.617 1 46.97 87 TYR A CA 1
ATOM 707 C C . TYR A 1 87 ? 18.609 -21.922 -14.234 1 46.97 87 TYR A C 1
ATOM 709 O O . TYR A 1 87 ? 18.938 -21.906 -13.047 1 46.97 87 TYR A O 1
ATOM 717 N N . LYS A 1 88 ? 19.438 -22.641 -15.055 1 41.38 88 LYS A N 1
ATOM 718 C CA . LYS A 1 88 ? 20.859 -22.328 -14.992 1 41.38 88 LYS A CA 1
ATOM 719 C C . LYS A 1 88 ? 21.078 -20.812 -15.031 1 41.38 88 LYS A C 1
ATOM 721 O O . LYS A 1 88 ? 20.375 -20.094 -15.742 1 41.38 88 LYS A O 1
ATOM 726 N N . MET B 1 1 ? 8.367 -23.766 -24.641 1 62.22 1 MET B N 1
ATOM 727 C CA . MET B 1 1 ? 8.188 -22.359 -24.953 1 62.22 1 MET B CA 1
ATOM 728 C C . MET B 1 1 ? 7.246 -21.703 -23.953 1 62.22 1 MET B C 1
ATOM 730 O O . MET B 1 1 ? 7.602 -20.703 -23.312 1 62.22 1 MET B O 1
ATOM 734 N N . GLN B 1 2 ? 6.016 -22.266 -23.688 1 65.06 2 GLN B N 1
ATOM 735 C CA . GLN B 1 2 ? 5.039 -21.75 -22.734 1 65.06 2 GLN B CA 1
ATOM 736 C C . GLN B 1 2 ? 5.605 -21.766 -21.312 1 65.06 2 GLN B C 1
ATOM 738 O O . GLN B 1 2 ? 5.426 -20.797 -20.562 1 65.06 2 GLN B O 1
ATOM 743 N N . GLN B 1 3 ? 6.508 -22.703 -21.078 1 67.88 3 GLN B N 1
ATOM 744 C CA . GLN B 1 3 ? 7.055 -22.828 -19.734 1 67.88 3 GLN B CA 1
ATOM 745 C C . GLN B 1 3 ? 8.094 -21.734 -19.453 1 67.88 3 GLN B C 1
ATOM 747 O O . GLN B 1 3 ? 8.109 -21.141 -18.375 1 67.88 3 GLN B O 1
ATOM 752 N N . GLU B 1 4 ? 8.969 -21.484 -20.391 1 67.5 4 GLU B N 1
ATOM 753 C CA . GLU B 1 4 ? 9.977 -20.453 -20.266 1 67.5 4 GLU B CA 1
ATOM 754 C C . GLU B 1 4 ? 9.336 -19.078 -20.109 1 67.5 4 GLU B C 1
ATOM 756 O O . GLU B 1 4 ? 9.812 -18.234 -19.328 1 67.5 4 GLU B O 1
ATOM 761 N N . GLU B 1 5 ? 8.305 -18.797 -20.875 1 74.12 5 GLU B N 1
ATOM 762 C CA . GLU B 1 5 ? 7.598 -17.531 -20.781 1 74.12 5 GLU B CA 1
ATOM 763 C C . GLU B 1 5 ? 6.996 -17.328 -19.391 1 74.12 5 GLU B C 1
ATOM 765 O O . GLU B 1 5 ? 6.992 -16.219 -18.875 1 74.12 5 GLU B O 1
ATOM 770 N N . SER B 1 6 ? 6.547 -18.406 -18.781 1 77.88 6 SER B N 1
ATOM 771 C CA . SER B 1 6 ? 5.988 -18.328 -17.422 1 77.88 6 SER B CA 1
ATOM 772 C C . SER B 1 6 ? 7.055 -17.953 -16.406 1 77.88 6 SER B C 1
ATOM 774 O O . SER B 1 6 ? 6.812 -17.109 -15.531 1 77.88 6 SER B O 1
ATOM 776 N N . LEU B 1 7 ? 8.219 -18.422 -16.625 1 80.69 7 LEU B N 1
ATOM 777 C CA . LEU B 1 7 ? 9.305 -18.141 -15.703 1 80.69 7 LEU B CA 1
ATOM 778 C C . LEU B 1 7 ? 9.797 -16.703 -15.867 1 80.69 7 LEU B C 1
ATOM 780 O O . LEU B 1 7 ? 10.078 -16.016 -14.883 1 80.69 7 LEU B O 1
ATOM 784 N N . LYS B 1 8 ? 9.961 -16.312 -17.109 1 84.38 8 LYS B N 1
ATOM 785 C CA . LYS B 1 8 ? 10.359 -14.945 -17.391 1 84.38 8 LYS B CA 1
ATOM 786 C C . LYS B 1 8 ? 9.375 -13.945 -16.797 1 84.38 8 LYS B C 1
ATOM 788 O O . LYS B 1 8 ? 9.773 -12.914 -16.266 1 84.38 8 LYS B O 1
ATOM 793 N N . GLU B 1 9 ? 8.102 -14.211 -16.875 1 87.5 9 GLU B N 1
ATOM 794 C CA . GLU B 1 9 ? 7.066 -13.352 -16.297 1 87.5 9 GLU B CA 1
ATOM 795 C C . GLU B 1 9 ? 7.18 -13.297 -14.781 1 87.5 9 GLU B C 1
ATOM 797 O O . GLU B 1 9 ? 7.008 -12.234 -14.18 1 87.5 9 GLU B O 1
ATOM 802 N N . GLN B 1 10 ? 7.5 -14.328 -14.18 1 86.19 10 GLN B N 1
ATOM 803 C CA . GLN B 1 10 ? 7.637 -14.359 -12.727 1 86.19 10 GLN B CA 1
ATOM 804 C C . GLN B 1 10 ? 8.844 -13.547 -12.273 1 86.19 10 GLN B C 1
ATOM 806 O O . GLN B 1 10 ? 8.781 -12.836 -11.266 1 86.19 10 GLN B O 1
ATOM 811 N N . ARG B 1 11 ? 9.883 -13.672 -13.062 1 86.19 11 ARG B N 1
ATOM 812 C CA . ARG B 1 11 ? 11.086 -12.906 -12.75 1 86.19 11 ARG B CA 1
ATOM 813 C C . ARG B 1 11 ? 10.844 -11.414 -12.93 1 86.19 11 ARG B C 1
ATOM 815 O O . ARG B 1 11 ? 11.344 -10.602 -12.141 1 86.19 11 ARG B O 1
ATOM 822 N N . ARG B 1 12 ? 10.125 -11.094 -13.961 1 92.69 12 ARG B N 1
ATOM 823 C CA . ARG B 1 12 ? 9.758 -9.703 -14.18 1 92.69 12 ARG B CA 1
ATOM 824 C C . ARG B 1 12 ? 8.922 -9.172 -13.023 1 92.69 12 ARG B C 1
ATOM 826 O O . ARG B 1 12 ? 9.156 -8.062 -12.531 1 92.69 12 ARG B O 1
ATOM 833 N N . ASP B 1 13 ? 8.031 -9.984 -12.594 1 93.62 13 ASP B N 1
ATOM 834 C CA . ASP B 1 13 ? 7.164 -9.578 -11.492 1 93.62 13 ASP B CA 1
ATOM 835 C C . ASP B 1 13 ? 7.969 -9.375 -10.211 1 93.62 13 ASP B C 1
ATOM 837 O O . ASP B 1 13 ? 7.738 -8.414 -9.477 1 93.62 13 ASP B O 1
ATOM 841 N N . TYR B 1 14 ? 8.852 -10.227 -10.008 1 93.38 14 TYR B N 1
ATOM 842 C CA . TYR B 1 14 ? 9.688 -10.117 -8.82 1 93.38 14 TYR B CA 1
ATOM 843 C C . TYR B 1 14 ? 10.508 -8.828 -8.852 1 93.38 14 TYR B C 1
ATOM 845 O O . TYR B 1 14 ? 10.633 -8.141 -7.844 1 93.38 14 TYR B O 1
ATOM 853 N N . ARG B 1 15 ? 11.102 -8.469 -9.992 1 94.56 15 ARG B N 1
ATOM 854 C CA . ARG B 1 15 ? 11.867 -7.234 -10.148 1 94.56 15 ARG B CA 1
ATOM 855 C C . ARG B 1 15 ? 10.984 -6.008 -9.938 1 94.56 15 ARG B C 1
ATOM 857 O O . ARG B 1 15 ? 11.406 -5.027 -9.32 1 94.56 15 ARG B O 1
ATOM 864 N N . ASN B 1 16 ? 9.852 -6.094 -10.516 1 96.5 16 ASN B N 1
ATOM 865 C CA . ASN B 1 16 ? 8.914 -4.984 -10.359 1 96.5 16 ASN B CA 1
ATOM 866 C C . ASN B 1 16 ? 8.516 -4.789 -8.898 1 96.5 16 ASN B C 1
ATOM 868 O O . ASN B 1 16 ? 8.391 -3.656 -8.43 1 96.5 16 ASN B O 1
ATOM 872 N N . LEU B 1 17 ? 8.32 -5.859 -8.188 1 97.44 17 LEU B N 1
ATOM 873 C CA . LEU B 1 17 ? 8.031 -5.77 -6.758 1 97.44 17 LEU B CA 1
ATOM 874 C C . LEU B 1 17 ? 9.172 -5.082 -6.016 1 97.44 17 LEU B C 1
ATOM 876 O O . LEU B 1 17 ? 8.93 -4.195 -5.191 1 97.44 17 LEU B O 1
ATOM 880 N N . THR B 1 18 ? 10.391 -5.363 -6.363 1 96.06 18 THR B N 1
ATOM 881 C CA . THR B 1 18 ? 11.562 -4.785 -5.715 1 96.06 18 THR B CA 1
ATOM 882 C C . THR B 1 18 ? 11.672 -3.295 -6.02 1 96.06 18 THR B C 1
ATOM 884 O O . THR B 1 18 ? 12.039 -2.502 -5.152 1 96.06 18 THR B O 1
ATOM 887 N N . ARG B 1 19 ? 11.375 -2.938 -7.258 1 96.75 19 ARG B N 1
ATOM 888 C CA . ARG B 1 19 ? 11.375 -1.537 -7.668 1 96.75 19 ARG B CA 1
ATOM 889 C C . ARG B 1 19 ? 10.383 -0.724 -6.844 1 96.75 19 ARG B C 1
ATOM 891 O O . ARG B 1 19 ? 10.711 0.358 -6.355 1 96.75 19 ARG B O 1
ATOM 898 N N . VAL B 1 20 ? 9.219 -1.227 -6.629 1 96.75 20 VAL B N 1
ATOM 899 C CA . VAL B 1 20 ? 8.18 -0.519 -5.891 1 96.75 20 VAL B CA 1
ATOM 900 C C . VAL B 1 20 ? 8.531 -0.475 -4.406 1 96.75 20 VAL B C 1
ATOM 902 O O . VAL B 1 20 ? 8.289 0.528 -3.734 1 96.75 20 VAL B O 1
ATOM 905 N N . GLU B 1 21 ? 9.102 -1.544 -3.898 1 97.12 21 GLU B N 1
ATOM 906 C CA . GLU B 1 21 ? 9.555 -1.574 -2.51 1 97.12 21 GLU B CA 1
ATOM 907 C C . GLU B 1 21 ? 10.57 -0.466 -2.236 1 97.12 21 GLU B C 1
ATOM 909 O O . GLU B 1 21 ? 10.453 0.259 -1.245 1 97.12 21 GLU B O 1
ATOM 914 N N . ARG B 1 22 ? 11.555 -0.341 -3.125 1 96.62 22 ARG B N 1
ATOM 915 C CA . ARG B 1 22 ? 12.594 0.675 -2.975 1 96.62 22 ARG B CA 1
ATOM 916 C C . ARG B 1 22 ? 12.008 2.078 -3.074 1 96.62 22 ARG B C 1
ATOM 918 O O . ARG B 1 22 ? 12.344 2.957 -2.279 1 96.62 22 ARG B O 1
ATOM 925 N N . THR B 1 23 ? 11.125 2.248 -4.012 1 97 23 THR B N 1
ATOM 926 C CA . THR B 1 23 ? 10.492 3.555 -4.168 1 97 23 THR B CA 1
ATOM 927 C C . THR B 1 23 ? 9.609 3.881 -2.971 1 97 23 THR B C 1
ATOM 929 O O . THR B 1 23 ? 9.5 5.043 -2.568 1 97 23 THR B O 1
ATOM 932 N N . GLY B 1 24 ? 8.938 2.883 -2.41 1 97.25 24 GLY B N 1
ATOM 933 C CA . GLY B 1 24 ? 8.031 3.072 -1.285 1 97.25 24 GLY B CA 1
ATOM 934 C C . GLY B 1 24 ? 8.734 3.549 -0.029 1 97.25 24 GLY B C 1
ATOM 935 O O . GLY B 1 24 ? 8.094 4.035 0.903 1 97.25 24 GLY B O 1
ATOM 936 N N . GLN B 1 25 ? 10.164 3.467 0.019 1 97.12 25 GLN B N 1
ATOM 937 C CA . GLN B 1 25 ? 10.938 3.879 1.189 1 97.12 25 GLN B CA 1
ATOM 938 C C . GLN B 1 25 ? 10.797 5.379 1.436 1 97.12 25 GLN B C 1
ATOM 940 O O . GLN B 1 25 ? 10.922 5.84 2.57 1 97.12 25 GLN B O 1
ATOM 945 N N . VAL B 1 26 ? 10.406 6.145 0.39 1 96.38 26 VAL B N 1
ATOM 946 C CA . VAL B 1 26 ? 10.258 7.594 0.503 1 96.38 26 VAL B CA 1
ATOM 947 C C . VAL B 1 26 ? 9.039 7.922 1.361 1 96.38 26 VAL B C 1
ATOM 949 O O . VAL B 1 26 ? 8.867 9.062 1.794 1 96.38 26 VAL B O 1
ATOM 952 N N . LEU B 1 27 ? 8.188 6.895 1.69 1 97 27 LEU B N 1
ATOM 953 C CA . LEU B 1 27 ? 6.965 7.105 2.459 1 97 27 LEU B CA 1
ATOM 954 C C . LEU B 1 27 ? 7.188 6.781 3.934 1 97 27 LEU B C 1
ATOM 956 O O . LEU B 1 27 ? 6.23 6.523 4.668 1 97 27 LEU B O 1
ATOM 960 N N . SER B 1 28 ? 8.438 6.766 4.379 1 95.06 28 SER B N 1
ATOM 961 C CA . SER B 1 28 ? 8.781 6.363 5.738 1 95.06 28 SER B CA 1
ATOM 962 C C . SER B 1 28 ? 8.312 7.402 6.754 1 95.06 28 SER B C 1
ATOM 964 O O . SER B 1 28 ? 8.188 7.102 7.945 1 95.06 28 SER B O 1
ATOM 966 N N . ASP B 1 29 ? 7.953 8.609 6.418 1 92.56 29 ASP B N 1
ATOM 967 C CA . ASP B 1 29 ? 7.523 9.664 7.332 1 92.56 29 ASP B CA 1
ATOM 968 C C . ASP B 1 29 ? 6.004 9.688 7.469 1 92.56 29 ASP B C 1
ATOM 970 O O . ASP B 1 29 ? 5.457 10.422 8.297 1 92.56 29 ASP B O 1
ATOM 974 N N . ILE B 1 30 ? 5.289 8.992 6.617 1 95.75 30 ILE B N 1
ATOM 975 C CA . ILE B 1 30 ? 3.832 8.945 6.668 1 95.75 30 ILE B CA 1
ATOM 976 C C . ILE B 1 30 ? 3.381 7.762 7.516 1 95.75 30 ILE B C 1
ATOM 978 O O . ILE B 1 30 ? 3.799 6.625 7.273 1 95.75 30 ILE B O 1
ATOM 982 N N . THR B 1 31 ? 2.521 8.055 8.492 1 96.56 31 THR B N 1
ATOM 983 C CA . THR B 1 31 ? 2.113 6.984 9.398 1 96.56 31 THR B CA 1
ATOM 984 C C . THR B 1 31 ? 0.609 6.746 9.312 1 96.56 31 THR B C 1
ATOM 986 O O . THR B 1 31 ? -0.136 7.613 8.852 1 96.56 31 THR B O 1
ATOM 989 N N . LEU B 1 32 ? 0.236 5.543 9.703 1 96.81 32 LEU B N 1
ATOM 990 C CA . LEU B 1 32 ? -1.154 5.113 9.789 1 96.81 32 LEU B CA 1
ATOM 991 C C . LEU B 1 32 ? -1.465 4.543 11.172 1 96.81 32 LEU B C 1
ATOM 993 O O . LEU B 1 32 ? -0.609 3.91 11.789 1 96.81 32 LEU B O 1
ATOM 997 N N . THR B 1 33 ? -2.668 4.836 11.57 1 97.38 33 THR B N 1
ATOM 998 C CA . THR B 1 33 ? -3.156 4.242 12.812 1 97.38 33 THR B CA 1
ATOM 999 C C . THR B 1 33 ? -3.887 2.932 12.531 1 97.38 33 THR B C 1
ATOM 1001 O O . THR B 1 33 ? -4.242 2.643 11.391 1 97.38 33 THR B O 1
ATOM 1004 N N . THR B 1 34 ? -4.152 2.107 13.609 1 97.44 34 THR B N 1
ATOM 1005 C CA . THR B 1 34 ? -4.875 0.845 13.5 1 97.44 34 THR B CA 1
ATOM 1006 C C . THR B 1 34 ? -6.258 1.062 12.898 1 97.44 34 THR B C 1
ATOM 1008 O O . THR B 1 34 ? -6.703 0.281 12.047 1 97.44 34 THR B O 1
ATOM 1011 N N . ASP B 1 35 ? -6.934 2.168 13.281 1 96.25 35 ASP B N 1
ATOM 1012 C CA . ASP B 1 35 ? -8.273 2.447 12.766 1 96.25 35 ASP B CA 1
ATOM 1013 C C . ASP B 1 35 ? -8.234 2.732 11.266 1 96.25 35 ASP B C 1
ATOM 1015 O O . ASP B 1 35 ? -9.109 2.285 10.523 1 96.25 35 ASP B O 1
ATOM 1019 N N . GLN B 1 36 ? -7.242 3.484 10.891 1 96.5 36 GLN B N 1
ATOM 1020 C CA . GLN B 1 36 ? -7.094 3.783 9.469 1 96.5 36 GLN B CA 1
ATOM 1021 C C . GLN B 1 36 ? -6.812 2.518 8.664 1 96.5 36 GLN B C 1
ATOM 1023 O O . GLN B 1 36 ? -7.379 2.322 7.59 1 96.5 36 GLN B O 1
ATOM 1028 N N . LEU B 1 37 ? -6.008 1.685 9.195 1 98 37 LEU B N 1
ATOM 1029 C CA . LEU B 1 37 ? -5.672 0.427 8.539 1 98 37 LEU B CA 1
ATOM 1030 C C . LEU B 1 37 ? -6.906 -0.456 8.391 1 98 37 LEU B C 1
ATOM 1032 O O . LEU B 1 37 ? -7.105 -1.076 7.344 1 98 37 LEU B O 1
ATOM 1036 N N . VAL B 1 38 ? -7.688 -0.557 9.422 1 97.75 38 VAL B N 1
ATOM 1037 C CA . VAL B 1 38 ? -8.898 -1.367 9.391 1 97.75 38 VAL B CA 1
ATOM 1038 C C . VAL B 1 38 ? -9.836 -0.849 8.305 1 97.75 38 VAL B C 1
ATOM 1040 O O . VAL B 1 38 ? -10.367 -1.629 7.508 1 97.75 38 VAL B O 1
ATOM 1043 N N . SER B 1 39 ? -10.016 0.421 8.219 1 97.38 39 SER B N 1
ATOM 1044 C CA . SER B 1 39 ? -10.883 1.035 7.215 1 97.38 39 SER B CA 1
ATOM 1045 C C . SER B 1 39 ? -10.367 0.768 5.805 1 97.38 39 SER B C 1
ATOM 1047 O O . SER B 1 39 ? -11.141 0.406 4.914 1 97.38 39 SER B O 1
ATOM 1049 N N . ILE B 1 40 ? -9.062 0.948 5.609 1 98.12 40 ILE B N 1
ATOM 1050 C CA . ILE B 1 40 ? -8.461 0.738 4.297 1 98.12 40 ILE B CA 1
ATOM 1051 C C . ILE B 1 40 ? -8.586 -0.732 3.9 1 98.12 40 ILE B C 1
ATOM 1053 O O . ILE B 1 40 ? -8.961 -1.047 2.77 1 98.12 40 ILE B O 1
ATOM 1057 N N . SER B 1 41 ? -8.281 -1.582 4.832 1 98.12 41 SER B N 1
ATOM 1058 C CA . SER B 1 41 ? -8.359 -3.016 4.566 1 98.12 41 SER B CA 1
ATOM 1059 C C . SER B 1 41 ? -9.766 -3.432 4.164 1 98.12 41 SER B C 1
ATOM 1061 O O . SER B 1 41 ? -9.945 -4.238 3.248 1 98.12 41 SER B O 1
ATOM 1063 N N . GLN B 1 42 ? -10.734 -2.912 4.871 1 97.81 42 GLN B N 1
ATOM 1064 C CA . GLN B 1 42 ? -12.125 -3.227 4.551 1 97.81 42 GLN B CA 1
ATOM 1065 C C . GLN B 1 42 ? -12.477 -2.768 3.139 1 97.81 42 GLN B C 1
ATOM 1067 O O . GLN B 1 42 ? -13.156 -3.484 2.4 1 97.81 42 GLN B O 1
ATOM 1072 N N . LYS B 1 43 ? -12.078 -1.587 2.748 1 98.06 43 LYS B N 1
ATOM 1073 C CA . LYS B 1 43 ? -12.352 -1.077 1.407 1 98.06 43 LYS B CA 1
ATOM 1074 C C . LYS B 1 43 ? -11.711 -1.968 0.343 1 98.06 43 LYS B C 1
ATOM 1076 O O . LYS B 1 43 ? -12.328 -2.252 -0.686 1 98.06 43 LYS B O 1
ATOM 1081 N N . ILE B 1 44 ? -10.477 -2.416 0.62 1 98.44 44 ILE B N 1
ATOM 1082 C CA . ILE B 1 44 ? -9.758 -3.258 -0.329 1 98.44 44 ILE B CA 1
ATOM 1083 C C . ILE B 1 44 ? -10.477 -4.602 -0.472 1 98.44 44 ILE B C 1
ATOM 1085 O O . ILE B 1 44 ? -10.711 -5.07 -1.589 1 98.44 44 ILE B O 1
ATOM 1089 N N . ILE B 1 45 ? -10.844 -5.195 0.658 1 98 45 ILE B N 1
ATOM 1090 C CA . ILE B 1 45 ? -11.484 -6.504 0.662 1 98 45 ILE B CA 1
ATOM 1091 C C . ILE B 1 45 ? -12.844 -6.414 -0.027 1 98 45 ILE B C 1
ATOM 1093 O O . ILE B 1 45 ? -13.203 -7.281 -0.832 1 98 45 ILE B O 1
ATOM 1097 N N . ASN B 1 46 ? -13.594 -5.34 0.233 1 98 46 ASN B N 1
ATOM 1098 C CA . ASN B 1 46 ? -14.875 -5.145 -0.431 1 98 46 ASN B CA 1
ATOM 1099 C C . ASN B 1 46 ? -14.711 -4.996 -1.94 1 98 46 ASN B C 1
ATOM 1101 O O . ASN B 1 46 ? -15.477 -5.574 -2.715 1 98 46 ASN B O 1
ATOM 1105 N N . THR B 1 47 ? -13.727 -4.219 -2.393 1 98 47 THR B N 1
ATOM 1106 C CA . THR B 1 47 ? -13.453 -4.031 -3.812 1 98 47 THR B CA 1
ATOM 1107 C C . THR B 1 47 ? -13.086 -5.355 -4.473 1 98 47 THR B C 1
ATOM 1109 O O . THR B 1 47 ? -13.508 -5.633 -5.598 1 98 47 THR B O 1
ATOM 1112 N N . CYS B 1 48 ? -12.32 -6.129 -3.756 1 98 48 CYS B N 1
ATOM 1113 C CA . CYS B 1 48 ? -11.922 -7.441 -4.246 1 98 48 CYS B CA 1
ATOM 1114 C C . CYS B 1 48 ? -13.133 -8.352 -4.434 1 98 48 CYS B C 1
ATOM 1116 O O . CYS B 1 48 ? -13.281 -8.984 -5.477 1 98 48 CYS B O 1
ATOM 1118 N N . LYS B 1 49 ? -14.008 -8.391 -3.441 1 97.62 49 LYS B N 1
ATOM 1119 C CA . LYS B 1 49 ? -15.203 -9.227 -3.494 1 97.62 49 LYS B CA 1
ATOM 1120 C C . LYS B 1 49 ? -16.125 -8.789 -4.629 1 97.62 49 LYS B C 1
ATOM 1122 O O . LYS B 1 49 ? -16.703 -9.633 -5.32 1 97.62 49 LYS B O 1
ATOM 1127 N N . GLU B 1 50 ? -16.172 -7.527 -4.895 1 97.06 50 GLU B N 1
ATOM 1128 C CA . GLU B 1 50 ? -17.031 -6.992 -5.953 1 97.06 50 GLU B CA 1
ATOM 1129 C C . GLU B 1 50 ? -16.484 -7.363 -7.332 1 97.06 50 GLU B C 1
ATOM 1131 O O . GLU B 1 50 ? -17.234 -7.367 -8.312 1 97.06 50 GLU B O 1
ATOM 1136 N N . ASN B 1 51 ? -15.141 -7.688 -7.391 1 95.56 51 ASN B N 1
ATOM 1137 C CA . ASN B 1 51 ? -14.5 -8.016 -8.656 1 95.56 51 ASN B CA 1
ATOM 1138 C C . ASN B 1 51 ? -14.266 -9.516 -8.805 1 95.56 51 ASN B C 1
ATOM 1140 O O . ASN B 1 51 ? -13.273 -9.938 -9.398 1 95.56 51 ASN B O 1
ATOM 1144 N N . GLY B 1 52 ? -15.141 -10.391 -8.094 1 96 52 GLY B N 1
ATOM 1145 C CA . GLY B 1 52 ? -15.031 -11.836 -8.242 1 96 52 GLY B CA 1
ATOM 1146 C C . GLY B 1 52 ? -13.891 -12.43 -7.441 1 96 52 GLY B C 1
ATOM 1147 O O . GLY B 1 52 ? -13.273 -13.414 -7.859 1 96 52 GLY B O 1
ATOM 1148 N N . ASP B 1 53 ? -13.391 -11.758 -6.387 1 96.38 53 ASP B N 1
ATOM 1149 C CA . ASP B 1 53 ? -12.453 -12.25 -5.383 1 96.38 53 ASP B CA 1
ATOM 1150 C C . ASP B 1 53 ? -11.016 -12.188 -5.898 1 96.38 53 ASP B C 1
ATOM 1152 O O . ASP B 1 53 ? -10.18 -13.008 -5.52 1 96.38 53 ASP B O 1
ATOM 1156 N N . VAL B 1 54 ? -10.805 -11.359 -6.887 1 97.38 54 VAL B N 1
ATOM 1157 C CA . VAL B 1 54 ? -9.453 -11.109 -7.379 1 97.38 54 VAL B CA 1
ATOM 1158 C C . VAL B 1 54 ? -9.25 -9.609 -7.586 1 97.38 54 VAL B C 1
ATOM 1160 O O . VAL B 1 54 ? -10.156 -8.914 -8.039 1 97.38 54 VAL B O 1
ATOM 1163 N N . ILE B 1 55 ? -8.078 -9.125 -7.223 1 98.06 55 ILE B N 1
ATOM 1164 C CA . ILE B 1 55 ? -7.766 -7.711 -7.406 1 98.06 55 ILE B CA 1
ATOM 1165 C C . ILE B 1 55 ? -6.289 -7.555 -7.777 1 98.06 55 ILE B C 1
ATOM 1167 O O . ILE B 1 55 ? -5.445 -8.32 -7.309 1 98.06 55 ILE B O 1
ATOM 1171 N N . GLU B 1 56 ? -6.027 -6.59 -8.641 1 97.75 56 GLU B N 1
ATOM 1172 C CA . GLU B 1 56 ? -4.641 -6.293 -9 1 97.75 56 GLU B CA 1
ATOM 1173 C C . GLU B 1 56 ? -3.908 -5.609 -7.852 1 97.75 56 GLU B C 1
ATOM 1175 O O . GLU B 1 56 ? -4.477 -4.758 -7.164 1 97.75 56 GLU B O 1
ATOM 1180 N N . LEU B 1 57 ? -2.633 -5.902 -7.703 1 98.31 57 LEU B N 1
ATOM 1181 C CA . LEU B 1 57 ? -1.826 -5.285 -6.652 1 98.31 57 LEU B CA 1
ATOM 1182 C C . LEU B 1 57 ? -1.716 -3.781 -6.863 1 98.31 57 LEU B C 1
ATOM 1184 O O . LEU B 1 57 ? -1.691 -3.014 -5.898 1 98.31 57 LEU B O 1
ATOM 1188 N N . SER B 1 58 ? -1.636 -3.314 -8.125 1 98 58 SER B N 1
ATOM 1189 C CA . SER B 1 58 ? -1.586 -1.887 -8.422 1 98 58 SER B CA 1
ATOM 1190 C C . SER B 1 58 ? -2.816 -1.167 -7.883 1 98 58 SER B C 1
ATOM 1192 O O . SER B 1 58 ? -2.721 -0.035 -7.402 1 98 58 SER B O 1
ATOM 1194 N N . ARG B 1 59 ? -3.969 -1.795 -7.93 1 97.94 59 ARG B N 1
ATOM 1195 C CA . ARG B 1 59 ? -5.207 -1.211 -7.422 1 97.94 59 ARG B CA 1
ATOM 1196 C C . ARG B 1 59 ? -5.191 -1.135 -5.898 1 97.94 59 ARG B C 1
ATOM 1198 O O . ARG B 1 59 ? -5.703 -0.178 -5.312 1 97.94 59 ARG B O 1
ATOM 1205 N N . VAL B 1 60 ? -4.656 -2.146 -5.27 1 98.44 60 VAL B N 1
ATOM 1206 C CA . VAL B 1 60 ? -4.488 -2.131 -3.818 1 98.44 60 VAL B CA 1
ATOM 1207 C C . VAL B 1 60 ? -3.664 -0.913 -3.406 1 98.44 60 VAL B C 1
ATOM 1209 O O . VAL B 1 60 ? -4.07 -0.15 -2.527 1 98.44 60 VAL B O 1
ATOM 1212 N N . PHE B 1 61 ? -2.516 -0.652 -4.043 1 98.31 61 PHE B N 1
ATOM 1213 C CA . PHE B 1 61 ? -1.662 0.495 -3.756 1 98.31 61 PHE B CA 1
ATOM 1214 C C . PHE B 1 61 ? -2.402 1.801 -4.027 1 98.31 61 PHE B C 1
ATOM 1216 O O . PHE B 1 61 ? -2.279 2.76 -3.26 1 98.31 61 PHE B O 1
ATOM 1223 N N . GLN B 1 62 ? -3.213 1.79 -5.066 1 98.25 62 GLN B N 1
ATOM 1224 C CA . GLN B 1 62 ? -3.986 2.98 -5.406 1 98.25 62 GLN B CA 1
ATOM 1225 C C . GLN B 1 62 ? -4.996 3.314 -4.312 1 98.25 62 GLN B C 1
ATOM 1227 O O . GLN B 1 62 ? -5.172 4.48 -3.957 1 98.25 62 GLN B O 1
ATOM 1232 N N . ILE B 1 63 ? -5.656 2.346 -3.807 1 98.38 63 ILE B N 1
ATOM 1233 C CA . ILE B 1 63 ? -6.652 2.564 -2.766 1 98.38 63 ILE B CA 1
ATOM 1234 C C . ILE B 1 63 ? -5.977 3.104 -1.508 1 98.38 63 ILE B C 1
ATOM 1236 O O . ILE B 1 6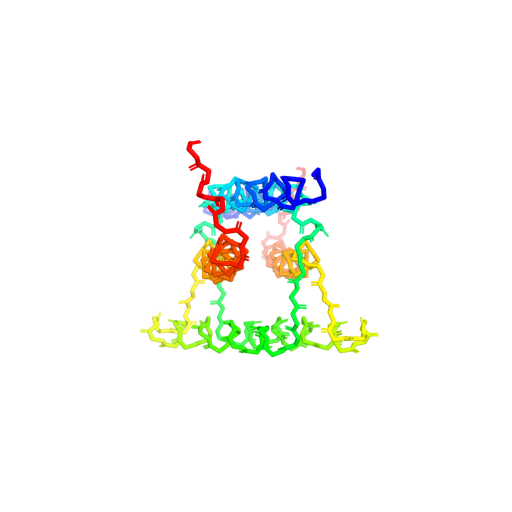3 ? -6.465 4.055 -0.893 1 98.38 63 ILE B O 1
ATOM 1240 N N . ILE B 1 64 ? -4.816 2.486 -1.146 1 98.31 64 ILE B N 1
ATOM 1241 C CA . ILE B 1 64 ? -4.086 2.926 0.039 1 98.31 64 ILE B CA 1
ATOM 1242 C C . ILE B 1 64 ? -3.633 4.371 -0.141 1 98.31 64 ILE B C 1
ATOM 1244 O O . ILE B 1 64 ? -3.867 5.215 0.728 1 98.31 64 ILE B O 1
ATOM 1248 N N . ILE B 1 65 ? -3.078 4.688 -1.303 1 98.19 65 ILE B N 1
ATOM 1249 C CA . ILE B 1 65 ? -2.502 6 -1.571 1 98.19 65 ILE B CA 1
ATOM 1250 C C . ILE B 1 65 ? -3.611 7.043 -1.649 1 98.19 65 ILE B C 1
ATOM 1252 O O . ILE B 1 65 ? -3.469 8.148 -1.123 1 98.19 65 ILE B O 1
ATOM 1256 N N . SER B 1 66 ? -4.727 6.691 -2.246 1 97.62 66 SER B N 1
ATOM 1257 C CA . SER B 1 66 ? -5.848 7.625 -2.338 1 97.62 66 SER B CA 1
ATOM 1258 C C . SER B 1 66 ? -6.371 8 -0.956 1 97.62 66 SER B C 1
ATOM 1260 O O . SER B 1 66 ? -6.711 9.156 -0.708 1 97.62 66 SER B O 1
ATOM 1262 N N . LYS B 1 67 ? -6.457 7.043 -0.1 1 97.31 67 LYS B N 1
ATOM 1263 C CA . LYS B 1 67 ? -6.906 7.316 1.262 1 97.31 67 LYS B CA 1
ATOM 1264 C C . LYS B 1 67 ? -5.926 8.234 1.99 1 97.31 67 LYS B C 1
ATOM 1266 O O . LYS B 1 67 ? -6.34 9.133 2.721 1 97.31 67 LYS B O 1
ATOM 1271 N N . MET B 1 68 ? -4.621 8 1.78 1 96.81 68 MET B N 1
ATOM 1272 C CA . MET B 1 68 ? -3.605 8.805 2.453 1 96.81 68 MET B CA 1
ATOM 1273 C C . MET B 1 68 ? -3.596 10.234 1.915 1 96.81 6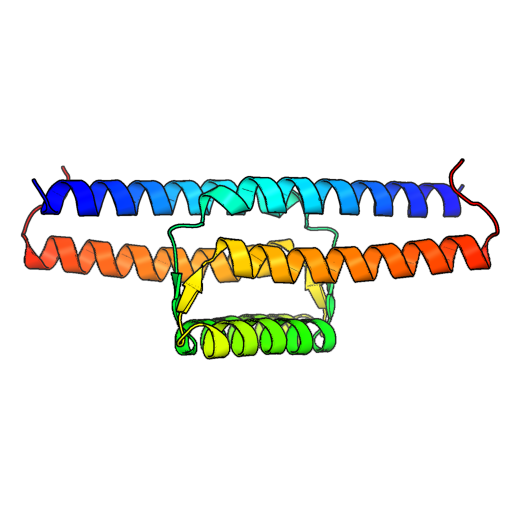8 MET B C 1
ATOM 1275 O O . MET B 1 68 ? -3.404 11.188 2.674 1 96.81 68 MET B O 1
ATOM 1279 N N . LYS B 1 69 ? -3.826 10.344 0.643 1 96.06 69 LYS B N 1
ATOM 1280 C CA . LYS B 1 69 ? -3.918 11.68 0.053 1 96.06 69 LYS B CA 1
ATOM 1281 C C . LYS B 1 69 ? -5.098 12.453 0.628 1 96.06 69 LYS B C 1
ATOM 1283 O O . LYS B 1 69 ? -4.984 13.648 0.908 1 96.06 69 LYS B O 1
ATOM 1288 N N . LEU B 1 70 ? -6.176 11.766 0.775 1 94.81 70 LEU B N 1
ATOM 1289 C CA . LEU B 1 70 ? -7.352 12.398 1.355 1 94.81 70 LEU B CA 1
ATOM 1290 C C . LEU B 1 70 ? -7.07 12.867 2.779 1 94.81 70 LEU B C 1
ATOM 1292 O O . LEU B 1 70 ? -7.469 13.969 3.162 1 94.81 70 LEU B O 1
ATOM 1296 N N . ILE B 1 71 ? -6.426 12.031 3.537 1 90.62 71 ILE B N 1
ATOM 1297 C CA . ILE B 1 71 ? -6.09 12.375 4.914 1 90.62 71 ILE B CA 1
ATOM 1298 C C . ILE B 1 71 ? -5.164 13.586 4.934 1 90.62 71 ILE B C 1
ATOM 1300 O O . ILE B 1 71 ? -5.352 14.508 5.73 1 90.62 71 ILE B O 1
ATOM 1304 N N . LEU B 1 72 ? -4.141 13.648 4.062 1 91.12 72 LEU B N 1
ATOM 1305 C CA . LEU B 1 72 ? -3.203 14.758 3.988 1 91.12 72 LEU B CA 1
ATOM 1306 C C . LEU B 1 72 ? -3.91 16.031 3.559 1 91.12 72 LEU B C 1
ATOM 1308 O O . LEU B 1 72 ? -3.602 17.125 4.062 1 91.12 72 LEU B O 1
ATOM 1312 N N . GLU B 1 73 ? -4.809 15.953 2.648 1 89.38 73 GLU B N 1
ATOM 1313 C CA . GLU B 1 73 ? -5.57 17.109 2.186 1 89.38 73 GLU B CA 1
ATOM 1314 C C . GLU B 1 73 ? -6.43 17.688 3.305 1 89.38 73 GLU B C 1
ATOM 1316 O O . GLU B 1 73 ? -6.512 18.906 3.467 1 89.38 73 GLU B O 1
ATOM 1321 N N . TYR B 1 74 ? -7.059 16.812 4.008 1 88.81 74 TYR B N 1
ATOM 1322 C CA . TYR B 1 74 ? -7.852 17.266 5.141 1 88.81 74 TYR B CA 1
ATOM 1323 C C . TYR B 1 74 ? -6.98 18 6.156 1 88.81 74 TYR B C 1
ATOM 1325 O O . TYR B 1 74 ? -7.371 19.047 6.676 1 88.81 74 TYR B O 1
ATOM 1333 N N . LYS B 1 75 ? -5.844 17.469 6.477 1 85.5 75 LYS B N 1
ATOM 1334 C CA . LYS B 1 75 ? -4.914 18.094 7.414 1 85.5 75 LYS B CA 1
ATOM 1335 C C . LYS B 1 75 ? -4.461 19.469 6.906 1 85.5 75 LYS B C 1
ATOM 1337 O O . LYS B 1 75 ? -4.324 20.406 7.688 1 85.5 75 LYS B O 1
ATOM 1342 N N . GLN B 1 76 ? -4.176 19.547 5.645 1 83.19 76 GLN B N 1
ATOM 1343 C CA . GLN B 1 76 ? -3.771 20.828 5.059 1 83.19 76 GLN B CA 1
ATOM 1344 C C . GLN B 1 76 ? -4.891 21.859 5.164 1 83.19 76 GLN B C 1
ATOM 1346 O O . GLN B 1 76 ? -4.641 23.016 5.488 1 83.19 76 GLN B O 1
ATOM 1351 N N . ASP B 1 77 ? -6.062 21.422 4.91 1 82.94 77 ASP B N 1
ATOM 1352 C CA . ASP B 1 77 ? -7.211 22.312 4.984 1 82.94 77 ASP B CA 1
ATOM 1353 C C . ASP B 1 77 ? -7.422 22.828 6.41 1 82.94 77 ASP B C 1
ATOM 1355 O O . ASP B 1 77 ? -7.723 24 6.621 1 82.94 77 ASP B O 1
ATOM 1359 N N . GLU B 1 78 ? -7.344 21.922 7.285 1 81.06 78 GLU B N 1
ATOM 1360 C CA . GLU B 1 78 ? -7.469 22.297 8.688 1 81.06 78 GLU B CA 1
ATOM 1361 C C . GLU B 1 78 ? -6.379 23.297 9.086 1 81.06 78 GLU B C 1
ATOM 1363 O O . GLU B 1 78 ? -6.633 24.219 9.859 1 81.06 78 GLU B O 1
ATOM 1368 N N . PHE B 1 79 ? -5.184 23.016 8.625 1 80.5 79 PHE B N 1
ATOM 1369 C CA . PHE B 1 79 ? -4.066 23.891 8.93 1 80.5 79 PHE B CA 1
ATOM 1370 C C . PHE B 1 79 ? -4.309 25.297 8.367 1 80.5 79 PHE B C 1
ATOM 1372 O O . P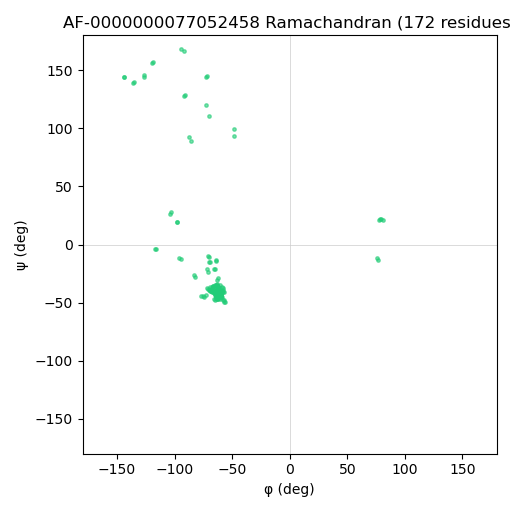HE B 1 79 ? -4.113 26.297 9.062 1 80.5 79 PHE B O 1
ATOM 1379 N N . ILE B 1 80 ? -4.777 25.328 7.152 1 80.88 80 ILE B N 1
ATOM 1380 C CA . ILE B 1 80 ? -5.039 26.609 6.48 1 80.88 80 ILE B CA 1
ATOM 1381 C C . ILE B 1 80 ? -6.191 27.328 7.176 1 80.88 80 ILE B C 1
ATOM 1383 O O . ILE B 1 80 ? -6.137 28.547 7.379 1 80.88 80 ILE B O 1
ATOM 1387 N N . ALA B 1 81 ? -7.195 26.625 7.547 1 81.5 81 ALA B N 1
ATOM 1388 C CA . ALA B 1 81 ? -8.352 27.203 8.219 1 81.5 81 ALA B CA 1
ATOM 1389 C C . ALA B 1 81 ? -7.961 27.797 9.57 1 81.5 81 ALA B C 1
ATOM 1391 O O . ALA B 1 81 ? -8.492 28.828 9.984 1 81.5 81 ALA B O 1
ATOM 1392 N N . SER B 1 82 ? -7.094 27.125 10.102 1 80.12 82 SER B N 1
ATOM 1393 C CA . SER B 1 82 ? -6.727 27.531 11.453 1 80.12 82 SER B CA 1
ATOM 1394 C C . SER B 1 82 ? -5.734 28.688 11.438 1 80.12 82 SER B C 1
ATOM 1396 O O . SER B 1 82 ? -5.664 29.469 12.391 1 80.12 82 SER B O 1
ATOM 1398 N N . HIS B 1 83 ? -4.988 28.719 10.375 1 78.94 83 HIS B N 1
ATOM 1399 C CA . HIS B 1 83 ? -3.9 29.688 10.398 1 78.94 83 HIS B CA 1
ATOM 1400 C C . HIS B 1 83 ? -4.086 30.75 9.32 1 78.94 83 HIS B C 1
ATOM 1402 O O . HIS B 1 83 ? -3.379 31.766 9.312 1 78.94 83 HIS B O 1
ATOM 1408 N N . GLY B 1 84 ? -5.18 30.656 8.391 1 68.88 84 GLY B N 1
ATOM 1409 C CA . GLY B 1 84 ? -5.492 31.672 7.391 1 68.88 84 GLY B CA 1
ATOM 1410 C C . GLY B 1 84 ? -4.543 31.641 6.211 1 68.88 84 GLY B C 1
ATOM 1411 O O . GLY B 1 84 ? -4.555 32.562 5.383 1 68.88 84 GLY B O 1
ATOM 1412 N N . THR B 1 85 ? -3.465 30.969 6.223 1 63.34 85 THR B N 1
ATOM 1413 C CA . THR B 1 85 ? -2.465 31.016 5.164 1 63.34 85 THR B CA 1
ATOM 1414 C C . THR B 1 85 ? -2.797 30 4.066 1 63.34 85 THR B C 1
ATOM 1416 O O . THR B 1 85 ? -3.057 28.828 4.352 1 63.34 85 THR B O 1
ATOM 1419 N N . ARG B 1 86 ? -3.547 30.547 3.047 1 56.28 86 ARG B N 1
ATOM 1420 C CA . ARG B 1 86 ? -3.652 29.719 1.849 1 56.28 86 ARG B CA 1
ATOM 1421 C C . ARG B 1 86 ? -2.334 29.703 1.082 1 56.28 86 ARG B C 1
ATOM 1423 O O . ARG B 1 86 ? -1.603 30.688 1.065 1 56.28 86 ARG B O 1
ATOM 1430 N N . TYR B 1 87 ? -1.712 28.688 0.866 1 47.06 87 TYR B N 1
ATOM 1431 C CA . TYR B 1 87 ? -0.532 28.703 0.009 1 47.06 87 TYR B CA 1
ATOM 1432 C C . TYR B 1 87 ? -0.812 29.438 -1.295 1 47.06 87 TYR B C 1
ATOM 1434 O 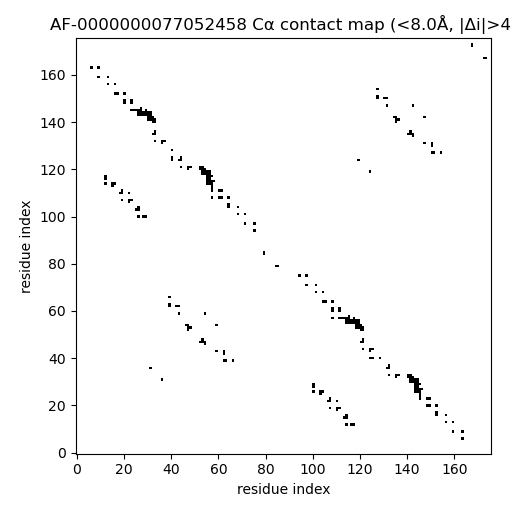O . TYR B 1 87 ? -1.851 29.234 -1.925 1 47.06 87 TYR B O 1
ATOM 1442 N N . LYS B 1 88 ? -0.461 30.797 -1.256 1 40.56 88 LYS B N 1
ATOM 1443 C CA . LYS B 1 88 ? -0.346 31.406 -2.578 1 40.56 88 LYS B CA 1
ATOM 1444 C C . LYS B 1 88 ? 0.488 30.531 -3.514 1 40.56 88 LYS B C 1
ATOM 1446 O O . LYS B 1 88 ? 1.451 29.906 -3.082 1 40.56 88 LYS B O 1
#

Foldseek 3Di:
DVVVVVVVVVVVVVVVVVVVVVVCVVCVPPDDDPVRVVVLVVVVQVVCVVVVNDDDPVVSVVSNVVSSVVVVVVVVVVVCVVPVDDPD/DVVVVVVVVVVVVVVVVVVVVVVCVVCVPPDDDPVRVVVLVVVVQVVCVVVVNDDDPVVSVVSNVVSSVVVVVVVVVVVCVVVVDDPD